Protein AF-A0A9D6Q3S0-F1 (afdb_monomer)

pLDDT: mean 93.22, std 4.07, range [77.06, 97.88]

Solvent-accessible surface area (backbone atoms only — not comparable to full-atom values): 4944 Å² total; per-residue (Å²): 136,84,91,84,87,85,75,75,82,75,58,90,54,102,43,66,68,44,32,58,65,39,38,50,48,55,49,52,65,72,70,40,60,69,82,78,50,49,68,72,37,81,44,88,83,86,81,59,81,47,53,91,98,51,85,69,42,70,56,65,72,56,57,46,51,53,46,53,55,42,46,75,51,46,26,42,98

Mean predicted aligned error: 3.59 Å

Nearest PDB structures (foldseek):
  7o1v-assembly1_K  TM=2.457E-01  e=4.792E+00  Synechocystis sp. PCC 6803 substr. Kazusa
  8wq4-assembly1_S11P  TM=1.922E-01  e=8.188E+00  Sulfolobus acidocaldarius DSM 639

Structure (mmCIF, N/CA/C/O backbone):
data_AF-A0A9D6Q3S0-F1
#
_entry.id   AF-A0A9D6Q3S0-F1
#
loop_
_atom_site.group_PDB
_atom_site.id
_atom_site.type_symbol
_atom_site.label_atom_id
_atom_site.label_alt_id
_atom_site.label_comp_id
_atom_site.label_asym_id
_atom_site.label_en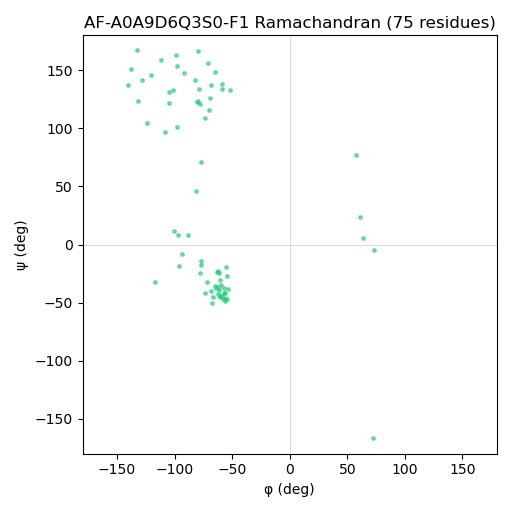tity_id
_atom_site.label_seq_id
_atom_site.pdbx_PDB_ins_code
_atom_site.Cartn_x
_atom_site.Cartn_y
_atom_site.Cartn_z
_atom_site.occupancy
_atom_site.B_iso_or_equiv
_atom_site.auth_seq_id
_atom_site.auth_comp_id
_atom_site.auth_asym_id
_atom_site.auth_atom_id
_atom_site.pdbx_PDB_model_num
ATOM 1 N N . MET A 1 1 ? 5.074 22.153 8.179 1.00 77.06 1 MET A N 1
ATOM 2 C CA . MET A 1 1 ? 5.606 21.401 7.017 1.00 77.06 1 MET A CA 1
ATOM 3 C C . MET A 1 1 ? 5.065 19.982 7.050 1.00 77.06 1 MET A C 1
ATOM 5 O O . MET A 1 1 ? 5.063 19.383 8.119 1.00 77.06 1 MET A O 1
ATOM 9 N N . SER A 1 2 ? 4.609 19.452 5.915 1.00 86.69 2 SER A N 1
ATOM 10 C CA . SER A 1 2 ? 4.122 18.069 5.814 1.00 86.69 2 SER A CA 1
ATOM 11 C C . SER A 1 2 ? 5.283 17.089 5.646 1.00 86.69 2 SER A C 1
ATOM 13 O O . SER A 1 2 ? 6.250 17.379 4.943 1.00 86.69 2 SER A O 1
ATOM 15 N N . LYS A 1 3 ? 5.196 15.917 6.280 1.00 89.75 3 LYS A N 1
ATOM 16 C CA . LYS A 1 3 ? 6.220 14.873 6.159 1.00 89.75 3 LYS A CA 1
ATOM 17 C C . LYS A 1 3 ? 6.063 14.132 4.831 1.00 89.75 3 LYS A C 1
ATOM 19 O O . LYS A 1 3 ? 5.028 13.519 4.588 1.00 89.75 3 LYS A O 1
ATOM 24 N N . VAL A 1 4 ? 7.104 14.156 4.002 1.00 91.62 4 VAL A N 1
ATOM 25 C CA . VAL A 1 4 ? 7.132 13.466 2.704 1.00 91.62 4 VAL A CA 1
ATOM 26 C C . VAL A 1 4 ? 7.920 12.163 2.824 1.00 91.62 4 VAL A C 1
ATOM 28 O O . VAL A 1 4 ? 9.015 12.130 3.384 1.00 91.62 4 VAL A O 1
ATOM 31 N N . TYR A 1 5 ? 7.359 11.079 2.294 1.00 91.81 5 TYR A N 1
ATOM 32 C CA . TYR A 1 5 ? 8.000 9.769 2.235 1.00 91.81 5 TYR A CA 1
ATOM 33 C C . TYR A 1 5 ? 8.462 9.493 0.803 1.00 91.81 5 TYR A C 1
ATOM 35 O O . TYR A 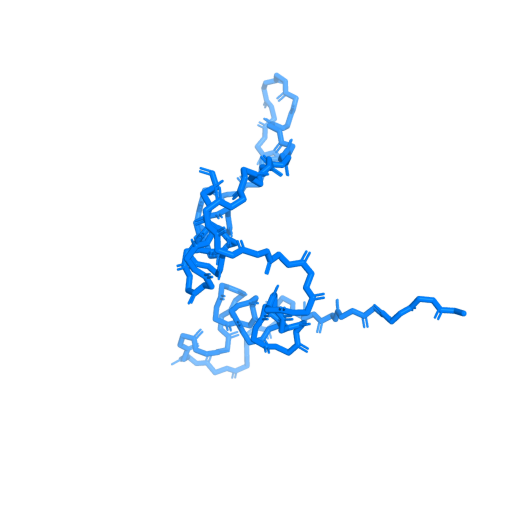1 5 ? 7.687 9.650 -0.135 1.00 91.81 5 TYR A O 1
ATOM 43 N N . PHE A 1 6 ? 9.712 9.059 0.634 1.00 93.06 6 PHE A N 1
ATOM 44 C CA . PHE A 1 6 ? 10.308 8.810 -0.678 1.00 93.06 6 PHE A CA 1
ATOM 45 C C . PHE A 1 6 ? 10.927 7.412 -0.755 1.00 93.06 6 PHE A C 1
ATOM 47 O O . PHE A 1 6 ? 11.547 6.931 0.198 1.00 93.06 6 PHE A O 1
ATOM 54 N N . ALA A 1 7 ? 10.774 6.767 -1.910 1.00 93.06 7 ALA A N 1
ATOM 55 C CA . ALA A 1 7 ? 11.451 5.527 -2.256 1.00 93.06 7 ALA A CA 1
ATOM 56 C C . ALA A 1 7 ? 12.049 5.657 -3.659 1.00 93.06 7 ALA A C 1
ATOM 58 O O . ALA A 1 7 ? 11.334 5.907 -4.625 1.00 93.06 7 ALA A O 1
ATOM 59 N N . SER A 1 8 ? 13.362 5.454 -3.769 1.00 91.31 8 SER A N 1
ATOM 60 C CA . SER A 1 8 ? 14.046 5.433 -5.065 1.00 91.31 8 SER A CA 1
ATOM 61 C C . SER A 1 8 ? 13.573 4.252 -5.923 1.00 91.31 8 SER A C 1
ATOM 63 O O . SER A 1 8 ? 13.277 3.176 -5.395 1.00 91.31 8 SER A O 1
ATOM 65 N N . ALA A 1 9 ? 13.571 4.427 -7.247 1.00 88.94 9 ALA A N 1
ATOM 66 C CA . ALA A 1 9 ? 13.313 3.359 -8.214 1.00 88.94 9 ALA A CA 1
ATOM 67 C C . ALA A 1 9 ? 14.510 2.418 -8.433 1.00 88.94 9 ALA A C 1
ATOM 69 O O . ALA A 1 9 ? 14.347 1.333 -8.984 1.00 88.94 9 ALA A O 1
ATOM 70 N N . ARG A 1 10 ? 15.711 2.797 -7.979 1.00 91.12 10 ARG A N 1
ATOM 71 C CA . ARG A 1 10 ? 16.930 2.006 -8.181 1.00 91.12 10 ARG A CA 1
ATOM 72 C C . ARG A 1 10 ? 16.951 0.772 -7.277 1.00 91.12 10 ARG A C 1
ATOM 74 O O . ARG A 1 10 ? 17.152 0.913 -6.068 1.00 91.12 10 ARG A O 1
ATOM 81 N N . ALA A 1 11 ? 16.792 -0.421 -7.841 1.00 89.88 11 ALA A N 1
ATOM 82 C CA . ALA A 1 11 ? 17.001 -1.681 -7.127 1.00 89.88 11 ALA A CA 1
ATOM 83 C C . ALA A 1 11 ? 18.506 -2.000 -7.066 1.00 89.88 11 ALA A C 1
ATOM 85 O O . ALA A 1 11 ? 19.169 -2.051 -8.097 1.00 89.88 11 ALA A O 1
ATOM 86 N N . LEU A 1 12 ? 19.056 -2.164 -5.858 1.00 87.81 12 LEU A N 1
ATOM 87 C CA . LEU A 1 12 ? 20.488 -2.446 -5.650 1.00 87.81 12 LEU A CA 1
ATOM 88 C C . LEU A 1 12 ? 20.784 -3.942 -5.479 1.00 87.81 12 LEU A C 1
ATOM 90 O O . LEU A 1 12 ? 21.932 -4.355 -5.591 1.00 87.81 12 LEU A O 1
ATOM 94 N N . LYS A 1 13 ? 19.759 -4.740 -5.166 1.00 93.50 13 LYS A N 1
ATOM 95 C CA . LYS A 1 13 ? 19.844 -6.184 -4.935 1.00 93.50 13 LYS A CA 1
ATOM 96 C C . LYS A 1 13 ? 18.662 -6.872 -5.606 1.00 93.50 13 LYS A C 1
ATOM 98 O O . LYS A 1 13 ? 17.586 -6.279 -5.707 1.00 93.50 13 LYS A O 1
ATOM 103 N N . TRP A 1 14 ? 18.855 -8.124 -6.010 1.00 92.94 14 TRP A N 1
ATOM 104 C CA . TRP A 1 14 ? 17.781 -8.998 -6.482 1.00 92.94 14 TRP A CA 1
ATOM 105 C C . TRP A 1 14 ? 16.972 -9.534 -5.288 1.00 92.94 14 TRP A C 1
ATOM 107 O O . TRP A 1 14 ? 17.093 -10.686 -4.888 1.00 92.94 14 TRP A O 1
ATOM 117 N N . ASP A 1 15 ? 16.197 -8.648 -4.661 1.00 94.06 15 ASP A N 1
ATOM 118 C CA . ASP A 1 15 ? 15.325 -8.939 -3.518 1.00 94.06 15 ASP A CA 1
ATOM 119 C C . ASP A 1 15 ? 14.012 -8.160 -3.688 1.00 94.06 15 ASP A C 1
ATOM 121 O O . ASP A 1 15 ? 14.008 -6.973 -4.031 1.00 94.06 15 ASP A O 1
ATOM 125 N N . TYR A 1 16 ? 12.881 -8.808 -3.410 1.00 93.06 16 TYR A N 1
ATOM 126 C CA . TYR A 1 16 ? 11.567 -8.172 -3.423 1.00 93.06 16 TYR A CA 1
ATOM 127 C C . TYR A 1 16 ? 11.497 -6.920 -2.533 1.00 93.06 16 TYR A C 1
ATOM 129 O O . TYR A 1 16 ? 10.897 -5.920 -2.928 1.00 93.06 16 TYR A O 1
ATOM 137 N N . LYS A 1 17 ? 12.138 -6.918 -1.360 1.00 93.19 17 LYS A N 1
ATOM 138 C CA . LYS A 1 17 ? 12.162 -5.764 -0.439 1.00 93.19 17 LYS A CA 1
ATOM 139 C C . LYS A 1 17 ? 12.848 -4.535 -1.044 1.00 93.19 17 LYS A C 1
ATOM 141 O O . LYS A 1 17 ? 12.564 -3.404 -0.635 1.00 93.19 17 LYS A O 1
ATOM 146 N N . GLU A 1 18 ? 13.721 -4.762 -2.023 1.00 93.94 18 GLU A N 1
ATOM 147 C CA . GLU A 1 18 ? 14.430 -3.729 -2.774 1.00 93.94 18 GLU A CA 1
ATOM 148 C C . GLU A 1 18 ? 13.717 -3.323 -4.071 1.00 93.94 18 GLU A C 1
ATOM 150 O O . GLU A 1 18 ? 14.079 -2.309 -4.669 1.00 93.94 18 GLU A O 1
ATOM 155 N N . SER A 1 19 ? 12.659 -4.041 -4.463 1.00 94.12 19 SER A N 1
ATOM 156 C CA . SER A 1 19 ? 11.763 -3.650 -5.554 1.00 94.12 19 SER A CA 1
ATOM 157 C C . SER A 1 19 ? 10.889 -2.445 -5.181 1.00 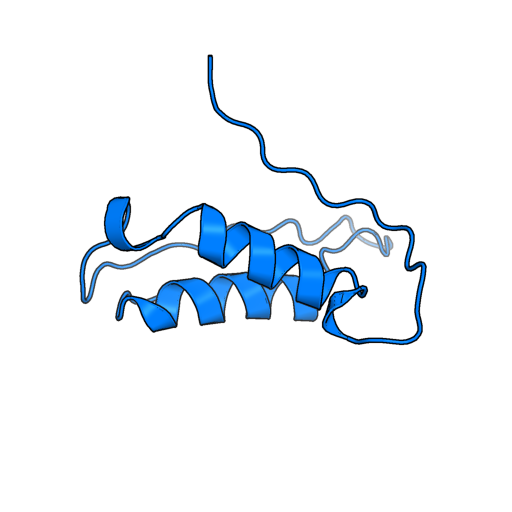94.12 19 SER A C 1
ATOM 159 O O . SER A 1 19 ? 10.600 -2.198 -4.008 1.00 94.12 19 SER A O 1
ATOM 161 N N . LEU A 1 20 ? 10.401 -1.703 -6.180 1.00 94.25 20 LEU A N 1
ATOM 162 C CA . LEU A 1 20 ? 9.483 -0.578 -5.962 1.00 94.25 20 LEU A CA 1
ATOM 163 C C . LEU A 1 20 ? 8.217 -0.960 -5.157 1.00 94.25 20 LEU A C 1
ATOM 165 O O . LEU A 1 20 ? 7.911 -0.246 -4.200 1.00 94.25 20 LEU A O 1
ATOM 169 N N . PRO A 1 21 ? 7.501 -2.069 -5.453 1.00 95.12 21 PRO A N 1
ATOM 170 C CA . PRO A 1 21 ? 6.366 -2.508 -4.635 1.00 95.12 21 PRO A CA 1
ATOM 171 C C . PRO A 1 21 ? 6.740 -2.816 -3.180 1.00 95.12 21 PRO A C 1
ATOM 173 O O . PRO A 1 21 ? 6.056 -2.356 -2.268 1.00 95.12 21 PRO A O 1
ATOM 176 N N . GLY A 1 22 ? 7.847 -3.530 -2.941 1.00 95.62 22 GLY A N 1
ATOM 177 C CA . GLY A 1 22 ? 8.306 -3.840 -1.581 1.00 95.62 22 GLY A CA 1
ATOM 178 C C . GLY A 1 22 ? 8.718 -2.588 -0.796 1.00 95.62 22 GLY A C 1
ATOM 179 O O . GLY A 1 22 ? 8.441 -2.456 0.399 1.00 95.62 22 GLY A O 1
ATOM 180 N N . ARG A 1 23 ? 9.316 -1.604 -1.475 1.00 95.75 23 ARG A N 1
ATOM 181 C CA . ARG A 1 23 ? 9.621 -0.297 -0.880 1.00 95.75 23 ARG A CA 1
ATOM 182 C C . ARG A 1 23 ? 8.354 0.503 -0.574 1.00 95.75 23 ARG A C 1
ATOM 184 O O . ARG A 1 23 ? 8.293 1.111 0.493 1.00 95.75 23 ARG A O 1
ATOM 191 N N . LEU A 1 24 ? 7.345 0.471 -1.446 1.00 96.00 24 LEU A N 1
ATOM 192 C CA . LEU A 1 24 ? 6.043 1.098 -1.198 1.00 96.00 24 LEU A CA 1
ATOM 193 C C . LEU A 1 24 ? 5.356 0.491 0.033 1.00 96.00 24 LEU A C 1
ATOM 195 O O . LEU A 1 24 ? 4.914 1.238 0.900 1.00 96.00 24 LEU A O 1
ATOM 199 N N . GLU A 1 25 ? 5.344 -0.838 0.176 1.00 95.94 25 GLU A N 1
ATOM 200 C CA . GLU A 1 25 ? 4.823 -1.504 1.382 1.00 95.94 25 GLU A CA 1
ATOM 201 C C . GLU A 1 25 ? 5.521 -1.010 2.655 1.00 95.94 25 GLU A C 1
ATOM 203 O O . GLU A 1 25 ? 4.879 -0.758 3.677 1.00 95.94 25 GLU A O 1
ATOM 208 N N . ARG A 1 26 ? 6.845 -0.829 2.602 1.00 95.56 26 ARG A N 1
ATOM 209 C CA . ARG A 1 26 ? 7.615 -0.279 3.723 1.00 95.56 26 ARG A CA 1
ATOM 210 C C . ARG A 1 26 ? 7.2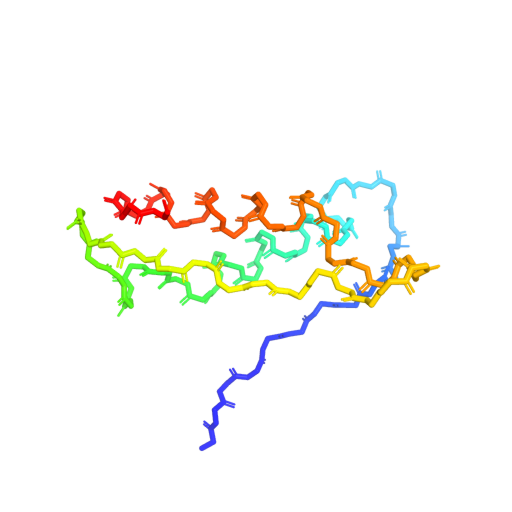20 1.165 4.040 1.00 95.56 26 ARG A C 1
ATOM 212 O O . ARG A 1 26 ? 7.185 1.521 5.216 1.00 95.56 26 ARG A O 1
ATOM 219 N N . LEU A 1 27 ? 6.930 1.991 3.033 1.00 96.12 27 LE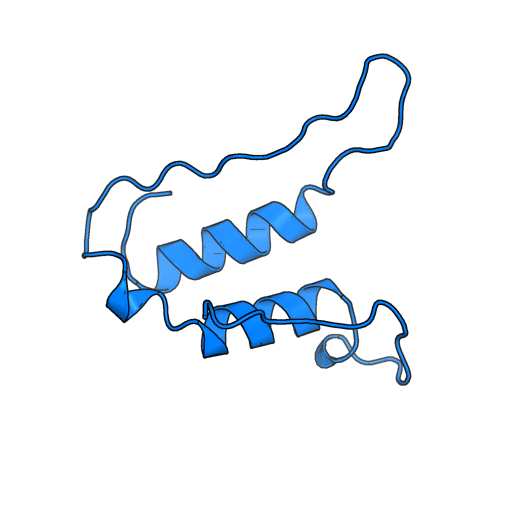U A N 1
ATOM 220 C CA . LEU A 1 27 ? 6.430 3.351 3.256 1.00 96.12 27 LEU A CA 1
ATOM 221 C C . LEU A 1 27 ? 5.033 3.338 3.879 1.00 96.12 27 LEU A C 1
ATOM 223 O O . LEU A 1 27 ? 4.827 4.020 4.876 1.00 96.12 27 LEU A O 1
ATOM 227 N N . ILE A 1 28 ? 4.118 2.510 3.371 1.00 95.25 28 ILE A N 1
ATOM 228 C CA . ILE A 1 28 ? 2.764 2.347 3.922 1.00 95.25 28 ILE A CA 1
ATOM 229 C C . ILE A 1 28 ? 2.826 1.952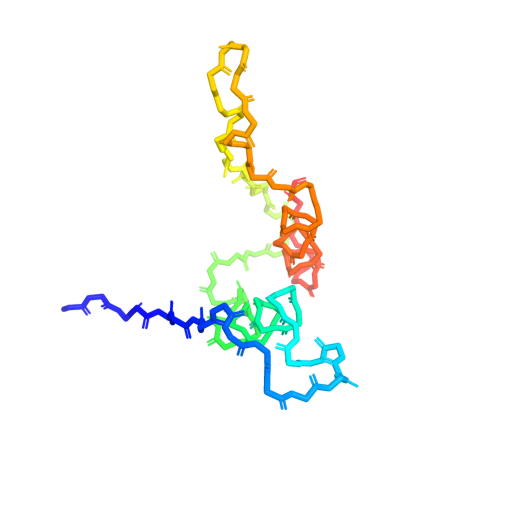 5.405 1.00 95.25 28 ILE A C 1
ATOM 231 O O . ILE A 1 28 ? 2.185 2.586 6.242 1.00 95.25 28 ILE A O 1
ATOM 235 N N . LYS A 1 29 ? 3.685 0.988 5.763 1.00 94.62 29 LYS A N 1
ATOM 236 C CA . LYS A 1 29 ? 3.918 0.605 7.168 1.00 94.62 29 LYS A CA 1
ATOM 237 C C . LYS A 1 29 ? 4.428 1.766 8.032 1.00 94.62 29 LYS A C 1
ATOM 239 O O . LYS A 1 29 ? 4.070 1.846 9.199 1.00 94.62 29 LYS A O 1
ATOM 244 N N . LYS A 1 30 ? 5.252 2.665 7.479 1.00 94.94 30 LYS A N 1
ATOM 245 C CA . LYS A 1 30 ? 5.763 3.853 8.191 1.00 94.94 30 LYS A CA 1
ATOM 246 C C . LYS A 1 30 ? 4.750 4.996 8.307 1.00 94.94 30 LYS A C 1
ATOM 248 O O . LYS A 1 30 ? 4.936 5.855 9.170 1.00 94.94 30 LYS A O 1
ATOM 253 N N . ILE A 1 31 ? 3.765 5.067 7.413 1.00 93.38 31 ILE A N 1
ATOM 254 C CA . ILE A 1 31 ? 2.677 6.053 7.488 1.00 93.38 31 ILE A CA 1
ATOM 255 C C . ILE A 1 31 ? 1.731 5.688 8.637 1.00 93.38 31 ILE A C 1
ATOM 257 O O . ILE A 1 31 ? 1.239 6.587 9.305 1.00 93.38 31 ILE A O 1
ATOM 261 N N . ASP A 1 32 ? 1.566 4.391 8.918 1.00 91.19 32 ASP A N 1
ATOM 262 C CA . ASP A 1 32 ? 0.698 3.870 9.979 1.00 91.19 32 ASP A CA 1
ATOM 263 C C . ASP A 1 32 ? -0.760 4.323 9.811 1.00 91.19 32 ASP A C 1
ATOM 265 O O . ASP A 1 32 ? -1.267 5.217 10.489 1.00 91.19 32 ASP A O 1
ATOM 269 N N . PHE A 1 33 ? -1.450 3.670 8.875 1.00 94.31 33 PHE A N 1
ATOM 270 C CA . PHE A 1 33 ? -2.842 3.957 8.523 1.00 94.31 33 PHE A CA 1
ATOM 271 C C . PHE A 1 33 ? -3.826 3.905 9.698 1.00 94.31 33 PHE A C 1
ATOM 273 O O . PHE A 1 33 ? -4.875 4.536 9.614 1.00 94.31 33 PHE A O 1
ATOM 280 N N . LYS A 1 34 ? 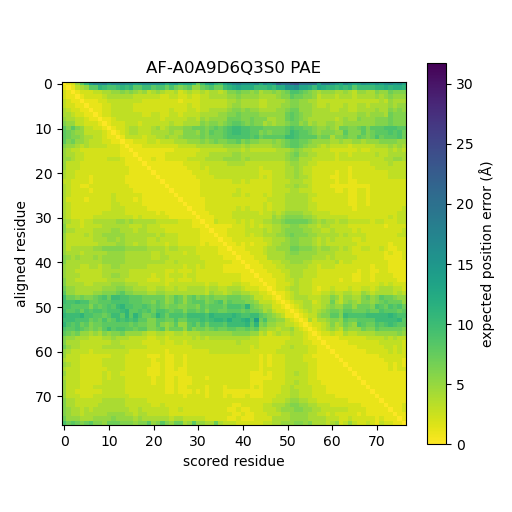-3.489 3.252 10.819 1.00 93.69 34 LYS A N 1
ATOM 281 C CA . LYS A 1 34 ? -4.341 3.228 12.022 1.00 93.69 34 LYS A CA 1
ATOM 282 C C . LYS A 1 34 ? -4.557 4.614 12.627 1.00 93.69 34 LYS A C 1
ATOM 284 O O . LYS A 1 34 ? -5.522 4.819 13.351 1.00 93.69 34 LYS A O 1
ATOM 289 N N . LYS A 1 35 ? -3.650 5.556 12.353 1.00 94.50 35 LYS A N 1
ATOM 290 C CA . LYS A 1 35 ? -3.757 6.948 12.807 1.00 94.50 35 LYS A CA 1
ATOM 291 C C . LYS A 1 35 ? 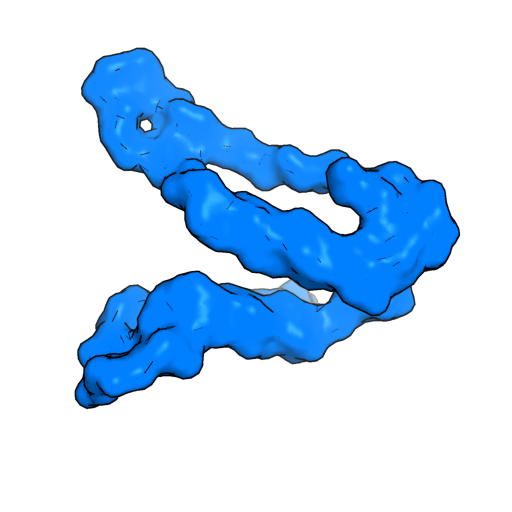-4.748 7.772 11.992 1.00 94.50 35 LYS A C 1
ATOM 293 O O . LYS A 1 35 ? -5.135 8.845 12.440 1.00 94.50 35 LYS A O 1
ATOM 298 N N . TYR A 1 36 ? -5.109 7.295 10.803 1.00 93.25 36 TYR A N 1
ATOM 299 C CA . TYR A 1 36 ? -5.876 8.058 9.822 1.00 93.25 36 TYR A CA 1
ATOM 300 C C . TYR A 1 36 ? -7.236 7.438 9.517 1.00 93.25 36 TYR A C 1
ATOM 302 O O . TYR A 1 36 ? -8.171 8.184 9.262 1.00 93.25 36 TYR A O 1
ATOM 310 N N . PHE A 1 37 ? -7.351 6.109 9.572 1.00 96.25 37 PHE A N 1
ATOM 311 C CA . PHE A 1 37 ? -8.582 5.392 9.246 1.00 96.25 37 PHE A CA 1
ATOM 312 C C . PHE A 1 37 ? -9.078 4.562 10.424 1.00 96.25 37 PHE A C 1
ATOM 314 O O . PHE A 1 37 ? -8.293 3.986 11.186 1.00 96.25 37 PHE A O 1
ATOM 321 N N . LYS A 1 38 ? -10.400 4.461 10.538 1.00 95.81 38 LYS A N 1
ATOM 322 C CA . LYS A 1 38 ? -11.106 3.646 11.525 1.00 95.81 38 LYS A CA 1
ATOM 323 C C . LYS A 1 38 ? -11.548 2.317 10.917 1.00 95.81 38 LYS A C 1
ATOM 325 O O . LYS A 1 38 ? -11.617 2.131 9.703 1.00 95.81 38 LYS A O 1
ATOM 330 N N . LYS A 1 39 ? -11.870 1.368 11.796 1.00 96.69 39 LYS A N 1
ATOM 331 C CA . LYS A 1 39 ? -12.498 0.106 11.396 1.00 96.69 39 LYS A CA 1
ATOM 332 C C . 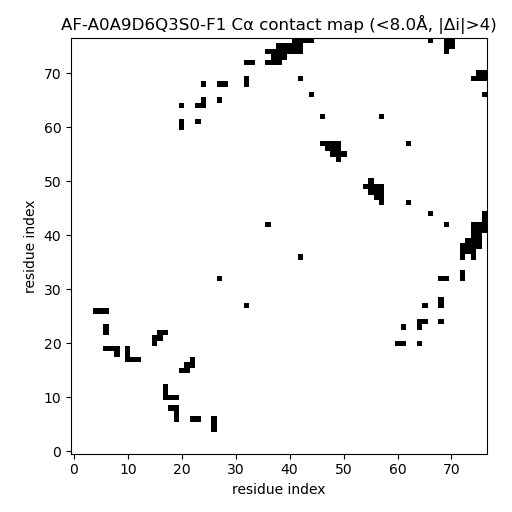LYS A 1 39 ? -13.823 0.399 10.677 1.00 96.69 39 LYS A C 1
ATOM 334 O O . LYS A 1 39 ? -14.579 1.246 11.140 1.00 96.69 39 LYS A O 1
ATOM 339 N N . ASP A 1 40 ? -14.088 -0.328 9.593 1.00 97.44 40 ASP A N 1
ATOM 340 C CA . ASP A 1 40 ? -15.303 -0.249 8.770 1.00 97.44 40 ASP A CA 1
ATOM 341 C C . ASP A 1 40 ? -15.541 1.095 8.051 1.00 97.44 40 ASP A C 1
ATOM 343 O O . ASP A 1 40 ? -16.565 1.242 7.386 1.00 97.44 40 ASP A O 1
ATOM 347 N N . GLU A 1 41 ? -14.594 2.036 8.125 1.00 97.88 41 GLU A N 1
ATOM 348 C CA . GLU A 1 41 ? -14.623 3.297 7.378 1.00 97.88 41 GLU A CA 1
ATOM 349 C C . GLU A 1 41 ? -14.439 3.048 5.876 1.00 97.88 41 GLU A C 1
ATOM 351 O O . GLU A 1 41 ? -13.583 2.252 5.481 1.00 97.88 41 GLU A O 1
ATOM 356 N N . GLU A 1 42 ? -15.228 3.730 5.046 1.00 97.88 42 GLU A N 1
ATOM 357 C CA . GLU A 1 42 ? -15.093 3.700 3.588 1.00 97.88 42 GLU A CA 1
ATOM 358 C C . GLU A 1 42 ? -13.962 4.630 3.139 1.00 97.88 42 GLU A C 1
ATOM 360 O O . GLU A 1 42 ? -13.960 5.824 3.438 1.00 97.88 42 GLU A O 1
ATOM 365 N N . VAL A 1 43 ? -12.986 4.085 2.413 1.00 97.62 43 VAL A N 1
ATOM 366 C CA . VAL A 1 43 ? -11.772 4.803 2.013 1.00 97.62 43 VAL A CA 1
ATOM 367 C C . VAL A 1 43 ? -11.624 4.765 0.500 1.00 97.62 43 VAL A C 1
ATOM 369 O O . VAL A 1 43 ? -11.177 3.778 -0.072 1.00 97.62 43 VAL A O 1
ATOM 372 N N . ALA A 1 44 ? -11.924 5.879 -0.163 1.00 97.12 44 ALA A N 1
ATOM 373 C CA . ALA A 1 44 ? -11.767 5.980 -1.609 1.00 97.12 44 ALA A CA 1
ATOM 374 C C . ALA A 1 44 ? -10.284 5.974 -2.032 1.00 97.12 44 ALA A C 1
ATOM 376 O O . ALA A 1 44 ? -9.488 6.818 -1.609 1.00 97.12 44 ALA A O 1
ATOM 377 N N . VAL A 1 45 ? -9.915 5.069 -2.945 1.00 95.38 45 VAL A N 1
ATOM 378 C CA . VAL A 1 45 ? -8.575 5.028 -3.553 1.00 95.38 45 VAL A CA 1
ATOM 379 C C . VAL A 1 45 ? -8.589 5.726 -4.912 1.00 95.38 45 VAL A C 1
ATOM 381 O O . VAL A 1 45 ? -8.983 5.157 -5.928 1.00 95.38 45 VAL A O 1
ATOM 384 N N . LYS A 1 46 ? -8.111 6.973 -4.950 1.00 94.62 46 LYS A N 1
ATOM 385 C CA . LYS A 1 46 ? -7.945 7.724 -6.202 1.00 94.62 46 LYS A CA 1
ATOM 386 C C . LYS A 1 46 ? -6.678 7.280 -6.938 1.00 94.62 46 LYS A C 1
ATOM 388 O O . LYS A 1 46 ? -5.601 7.224 -6.349 1.00 94.62 46 LYS A O 1
ATOM 393 N N . THR A 1 47 ? -6.783 7.052 -8.246 1.00 93.19 47 THR A N 1
ATOM 394 C CA . THR A 1 47 ? -5.640 6.757 -9.124 1.00 93.19 47 THR A CA 1
ATOM 395 C C . THR A 1 47 ? -5.685 7.591 -10.405 1.00 93.19 47 THR A C 1
ATOM 397 O O . THR A 1 47 ? -6.694 8.225 -10.711 1.00 93.19 47 THR A O 1
ATOM 400 N N . HIS A 1 48 ? -4.579 7.596 -11.149 1.00 90.31 48 HIS A N 1
ATOM 401 C CA . HIS A 1 48 ? -4.497 8.171 -12.486 1.00 90.31 48 HIS A CA 1
ATOM 402 C C . HIS A 1 48 ? -4.468 7.048 -13.529 1.00 90.31 48 HIS A C 1
ATOM 404 O O . HIS A 1 48 ? -3.584 6.186 -13.501 1.00 90.31 48 HIS A O 1
ATOM 410 N N . PHE A 1 49 ? -5.439 7.070 -14.442 1.00 84.56 49 PHE A N 1
ATOM 411 C CA . PHE A 1 49 ? -5.614 6.071 -15.501 1.00 84.56 49 PHE A CA 1
ATOM 412 C C . PHE A 1 49 ? -4.842 6.392 -16.786 1.00 84.56 49 PHE A C 1
ATOM 414 O O . PHE A 1 49 ? -4.995 5.686 -17.776 1.00 84.56 49 PHE A O 1
ATOM 421 N N . GLY A 1 50 ? -3.984 7.415 -16.764 1.00 87.44 50 GLY A N 1
ATOM 422 C CA . GLY A 1 50 ? -3.285 7.888 -17.952 1.00 87.44 50 GLY A CA 1
ATOM 423 C C . GLY A 1 50 ? -4.213 8.626 -18.915 1.00 87.44 50 GLY A C 1
ATOM 424 O O . GLY A 1 50 ? -5.334 9.000 -18.566 1.00 87.44 50 GLY A O 1
ATOM 425 N N . SER A 1 51 ? -3.711 8.827 -20.128 1.00 89.12 51 SER A N 1
ATOM 426 C CA . SER A 1 51 ? -4.434 9.426 -21.250 1.00 89.12 51 SER A CA 1
ATOM 427 C C . SER A 1 51 ? -4.675 8.372 -22.326 1.00 89.12 51 SER A C 1
ATOM 429 O O . SER A 1 51 ? -3.951 7.376 -22.394 1.00 89.12 51 SER A O 1
ATOM 431 N N . GLU A 1 52 ? -5.665 8.598 -23.184 1.00 88.25 52 GLU A N 1
ATOM 432 C CA . GLU A 1 52 ? -5.929 7.741 -24.340 1.00 88.25 52 GLU A CA 1
ATOM 433 C C . GLU A 1 52 ? -4.657 7.529 -25.183 1.00 88.25 52 GLU A C 1
ATOM 435 O O . GLU A 1 52 ? -3.898 8.465 -25.435 1.00 88.25 52 GLU A O 1
ATOM 440 N N . GLY A 1 53 ? -4.381 6.274 -25.550 1.00 85.62 53 GLY A N 1
ATOM 441 C CA . GLY A 1 53 ? -3.183 5.888 -26.305 1.00 85.62 53 GLY A CA 1
ATOM 442 C C . GLY A 1 53 ? -1.862 5.908 -25.521 1.00 85.62 53 GLY A C 1
ATOM 443 O O . GLY A 1 53 ? -0.838 5.492 -26.061 1.00 85.62 53 GLY A O 1
ATOM 444 N N . ALA A 1 54 ? -1.848 6.346 -24.257 1.00 85.31 54 ALA A N 1
ATOM 445 C CA . ALA A 1 54 ? -0.635 6.411 -23.445 1.00 85.31 54 ALA A CA 1
ATOM 446 C C . ALA A 1 54 ? -0.470 5.198 -22.512 1.00 85.31 54 ALA A C 1
ATOM 448 O O . ALA A 1 54 ? -1.429 4.602 -22.028 1.00 85.31 54 ALA A O 1
ATOM 449 N N . HIS A 1 55 ? 0.783 4.890 -22.165 1.00 81.12 55 HIS A N 1
ATOM 450 C CA . HIS A 1 55 ? 1.135 3.847 -21.187 1.00 81.12 55 HIS A CA 1
ATOM 451 C C . HIS A 1 55 ? 1.472 4.404 -19.793 1.00 81.12 55 HIS A C 1
ATOM 453 O O . HIS A 1 55 ? 1.967 3.679 -18.927 1.00 81.12 55 HIS A O 1
ATOM 459 N N . ASN A 1 56 ? 1.186 5.688 -19.553 1.00 85.44 56 ASN A N 1
ATOM 460 C CA . ASN A 1 56 ? 1.475 6.398 -18.302 1.00 85.44 56 ASN A CA 1
ATOM 461 C C . ASN A 1 56 ? 0.416 6.128 -17.221 1.00 85.44 56 ASN A C 1
ATOM 463 O O . ASN A 1 56 ? -0.075 7.041 -16.559 1.00 85.44 56 ASN A O 1
ATOM 467 N N . ILE A 1 57 ? 0.048 4.860 -17.056 1.00 89.88 57 ILE A N 1
ATOM 468 C CA . ILE A 1 57 ? -0.899 4.421 -16.035 1.00 89.88 57 ILE A CA 1
ATOM 469 C C . ILE A 1 57 ? -0.158 4.020 -14.763 1.00 89.88 57 ILE A C 1
ATOM 471 O O . ILE A 1 57 ? 0.942 3.454 -14.805 1.00 89.88 57 ILE A O 1
ATOM 475 N N . ILE A 1 58 ? -0.786 4.234 -13.606 1.00 92.06 58 ILE A N 1
ATOM 476 C CA . ILE A 1 58 ? -0.303 3.596 -12.383 1.00 92.06 58 ILE A CA 1
ATOM 477 C C . ILE A 1 58 ? -0.587 2.099 -12.485 1.00 92.06 58 ILE A C 1
ATOM 479 O O . ILE A 1 58 ? -1.735 1.659 -12.533 1.00 92.06 58 ILE A O 1
ATOM 483 N N . ARG A 1 59 ? 0.484 1.301 -12.513 1.00 91.19 59 ARG A N 1
ATOM 484 C CA . ARG A 1 59 ? 0.383 -0.154 -12.661 1.00 91.19 59 ARG A CA 1
ATOM 485 C C . ARG A 1 59 ? -0.458 -0.739 -11.514 1.00 91.19 59 ARG A C 1
ATOM 487 O O . ARG A 1 59 ? -0.163 -0.430 -10.353 1.00 91.19 59 ARG A O 1
ATOM 494 N N . PRO A 1 60 ? -1.419 -1.645 -11.787 1.00 92.94 60 PRO A N 1
ATOM 495 C CA . PRO A 1 60 ? -2.325 -2.191 -10.769 1.00 92.94 60 PRO A CA 1
ATOM 496 C C . PRO A 1 60 ? -1.634 -2.817 -9.552 1.00 92.94 60 PRO A C 1
ATOM 498 O O . PRO A 1 60 ? -2.184 -2.807 -8.453 1.00 92.94 60 PRO A O 1
ATOM 501 N N . VAL A 1 61 ? -0.405 -3.319 -9.717 1.00 94.94 61 VAL A N 1
ATOM 502 C CA . VAL A 1 61 ? 0.399 -3.855 -8.609 1.00 94.94 61 VAL A CA 1
ATOM 503 C C . VAL A 1 61 ? 0.626 -2.828 -7.495 1.00 94.94 61 VAL A C 1
ATOM 505 O O . VAL A 1 61 ? 0.577 -3.196 -6.326 1.00 94.94 61 VAL A O 1
ATOM 508 N N . PHE A 1 62 ? 0.818 -1.546 -7.825 1.00 94.88 62 PHE A N 1
ATOM 509 C CA . PHE A 1 62 ? 1.016 -0.488 -6.830 1.00 94.88 62 PHE A CA 1
ATOM 510 C C . PHE A 1 62 ? -0.284 -0.134 -6.115 1.00 94.88 62 PHE A C 1
ATOM 512 O O . PHE A 1 62 ? -0.290 -0.005 -4.893 1.00 94.88 62 PHE A O 1
ATOM 519 N N . ILE A 1 63 ? -1.386 -0.054 -6.865 1.00 95.94 63 ILE A N 1
ATOM 520 C CA . ILE A 1 63 ? -2.728 0.193 -6.320 1.00 95.94 63 ILE A CA 1
ATOM 521 C C . ILE A 1 63 ? -3.081 -0.908 -5.316 1.00 95.94 63 ILE A C 1
ATOM 523 O O . ILE A 1 63 ? -3.501 -0.617 -4.198 1.00 95.94 63 ILE A O 1
ATOM 527 N N . ARG A 1 64 ? -2.806 -2.172 -5.664 1.00 96.88 64 ARG A N 1
ATOM 528 C CA . ARG A 1 64 ? -3.020 -3.312 -4.767 1.00 96.88 64 ARG A CA 1
ATOM 529 C C . ARG A 1 64 ? -2.271 -3.163 -3.442 1.00 96.88 64 ARG A C 1
ATOM 531 O O . ARG A 1 64 ? -2.867 -3.416 -2.406 1.00 96.88 64 ARG A O 1
ATOM 538 N N . LYS A 1 65 ? -1.016 -2.691 -3.439 1.00 96.94 65 LYS A N 1
ATOM 539 C CA . LYS A 1 65 ? -0.267 -2.476 -2.182 1.00 96.94 65 LYS A CA 1
ATOM 540 C C . LYS A 1 65 ? -0.921 -1.442 -1.271 1.00 96.94 65 LYS A C 1
ATOM 542 O O . LYS A 1 65 ? -0.903 -1.621 -0.056 1.00 96.94 65 LYS A O 1
ATOM 547 N N . VAL A 1 66 ? -1.512 -0.394 -1.844 1.00 96.50 66 VAL A N 1
ATOM 548 C CA . VAL A 1 66 ? -2.261 0.618 -1.083 1.00 96.50 66 VAL A CA 1
ATOM 549 C C . VAL A 1 66 ? -3.537 0.014 -0.497 1.00 96.50 66 VAL A C 1
ATOM 551 O O . VAL A 1 66 ? -3.751 0.112 0.710 1.00 96.50 66 VAL A O 1
ATOM 554 N N . VAL A 1 67 ? -4.332 -0.673 -1.324 1.00 97.38 67 VAL A N 1
ATOM 555 C CA . VAL A 1 67 ? -5.579 -1.348 -0.920 1.00 97.38 67 VAL A CA 1
ATOM 556 C C . VAL A 1 67 ? -5.325 -2.383 0.179 1.00 97.38 67 VAL A C 1
ATOM 558 O O . VAL A 1 67 ? -6.020 -2.392 1.193 1.00 97.38 67 VAL A O 1
ATOM 561 N N . ASP A 1 68 ? -4.302 -3.224 0.022 1.00 97.44 68 ASP A N 1
ATOM 562 C CA . ASP A 1 68 ? -3.917 -4.216 1.028 1.00 97.44 68 ASP A CA 1
ATOM 563 C C . ASP A 1 68 ? -3.512 -3.534 2.341 1.00 97.44 68 ASP A C 1
ATOM 565 O O . ASP A 1 68 ? -3.905 -3.982 3.418 1.00 97.44 68 ASP A O 1
ATOM 569 N N . GLY A 1 69 ? -2.799 -2.404 2.259 1.00 96.62 69 GLY A N 1
ATOM 570 C CA . GLY A 1 69 ? -2.476 -1.557 3.405 1.00 96.62 69 GLY A CA 1
ATOM 571 C C . GLY A 1 69 ? -3.718 -1.098 4.171 1.00 96.62 69 GLY A C 1
ATOM 572 O O . GLY A 1 69 ? -3.768 -1.251 5.391 1.00 96.62 69 GLY A O 1
ATOM 573 N N . ILE A 1 70 ? -4.737 -0.592 3.470 1.00 97.31 70 ILE A N 1
ATOM 574 C CA . ILE A 1 70 ? -6.014 -0.159 4.067 1.00 97.31 70 ILE A CA 1
ATOM 575 C C . ILE A 1 70 ? -6.734 -1.345 4.733 1.00 97.31 70 ILE A C 1
ATOM 577 O O . ILE A 1 70 ? -7.187 -1.245 5.875 1.00 97.31 70 ILE A O 1
ATOM 581 N N . LYS A 1 71 ? -6.759 -2.515 4.085 1.00 96.75 71 LYS A N 1
ATOM 582 C CA . LYS A 1 71 ? -7.368 -3.730 4.656 1.00 96.75 71 LYS A CA 1
ATOM 583 C C . LYS A 1 71 ? -6.705 -4.178 5.960 1.00 96.75 71 LYS A C 1
ATOM 585 O O . LYS A 1 71 ? -7.393 -4.708 6.831 1.00 96.75 71 LYS A O 1
ATOM 590 N N . THR A 1 72 ? -5.401 -3.934 6.149 1.00 96.44 72 THR A N 1
ATOM 591 C CA . THR A 1 72 ? -4.713 -4.303 7.406 1.00 96.44 72 THR A CA 1
ATOM 592 C C . THR A 1 72 ? -5.270 -3.594 8.641 1.00 96.44 72 THR A C 1
ATOM 594 O O . THR A 1 72 ? -5.161 -4.122 9.750 1.00 96.44 72 THR A O 1
ATOM 597 N N . VAL A 1 73 ? -5.901 -2.428 8.465 1.00 96.25 73 VAL A N 1
ATOM 598 C CA . VAL A 1 73 ? -6.545 -1.676 9.552 1.00 96.25 73 VAL A CA 1
ATOM 599 C C . VAL A 1 73 ? -8.052 -1.933 9.643 1.00 96.25 73 VAL A C 1
ATOM 601 O O . VAL A 1 73 ? -8.730 -1.304 10.449 1.00 96.25 73 VAL A O 1
ATOM 604 N N . LYS A 1 74 ? -8.565 -2.909 8.876 1.00 96.75 74 LYS A N 1
ATOM 605 C CA . LYS A 1 74 ? -9.987 -3.284 8.792 1.00 96.75 74 LYS A CA 1
ATOM 606 C C . LYS A 1 74 ? -10.902 -2.153 8.291 1.00 96.75 74 LYS A C 1
ATOM 608 O O . LYS A 1 74 ? -12.093 -2.164 8.587 1.00 96.75 74 LYS A O 1
ATOM 613 N N . ALA A 1 75 ? -10.352 -1.189 7.556 1.00 97.19 75 ALA A N 1
ATOM 614 C CA . ALA A 1 75 ? -11.129 -0.234 6.768 1.00 97.19 75 ALA A CA 1
ATOM 615 C C . ALA A 1 75 ? -11.581 -0.877 5.440 1.00 97.19 75 ALA A C 1
ATOM 617 O O . ALA A 1 75 ? -11.083 -1.944 5.059 1.00 97.19 75 ALA A O 1
ATOM 618 N N . LYS A 1 76 ? -12.526 -0.236 4.748 1.00 96.88 76 LYS A N 1
ATOM 619 C CA . LYS A 1 76 ? -13.149 -0.705 3.504 1.00 96.88 76 LYS A CA 1
ATOM 620 C C . LYS A 1 76 ? -12.666 0.153 2.324 1.00 96.88 76 LYS A C 1
ATOM 622 O O . LYS A 1 76 ? -13.168 1.261 2.153 1.00 96.88 76 LYS A O 1
ATOM 627 N N . PRO A 1 77 ? -11.651 -0.307 1.574 1.00 92.94 77 PRO A N 1
ATOM 628 C CA . PRO A 1 77 ? -11.154 0.384 0.386 1.00 92.94 77 PRO A CA 1
ATOM 629 C C . PRO A 1 77 ? -12.048 0.198 -0.843 1.00 92.94 77 PRO A C 1
ATOM 631 O O . PRO A 1 77 ? -12.736 -0.849 -0.908 1.00 92.94 77 PRO A O 1
#

Sequence (77 aa):
MSKVYFASARALKWDYKESLPGRLERLIKKIDFKKYFKKDEEVAVKTHFGSEGAHNIIRPVFIRKVVDGIKTVKAKP

Foldseek 3Di:
DDDDDDDDCDQPDPDPCSHPLVVLLVVLVVVPCLVPDAAQAEDDDDFDCDDPPDPPGDPVSNVVSVCVSCVVRNYHD

Secondary structure (DSSP, 8-state):
-PPP----S---SSSGGGSHHHHHHHHHHHH-GGGT--TT-B---------TT------HHHHHHHHHHHHHTT-B-

Radius of gyration: 14.19 Å; Cα contacts (8 Å, |Δi|>4): 79; chains: 1; bounding box: 36×30×39 Å